Protein AF-A0A6G1IK36-F1 (afdb_monomer_lite)

Organism: NCBI:txid1168545

Foldseek 3Di:
DDDPPPCPQDWFDQQPGTFGEDDLVLAAADQPPVLLVVPLPDPPHDNSAGEYPDDQDPPADPPDSRHPHFNHHYALARLLCVLVNPNDALCVLCRRHVNQADSRNFGEPPRGHAADWHAPDPVSPHFDWTDDPDPPDIDTNHHHDD

Radius of gyration: 15.47 Å; chains: 1; bounding box: 49×42×42 Å

pLDDT: mean 87.38, std 13.12, range [35.88, 97.75]

Secondary structure (DSSP, 8-state):
----------EEE-SSSEEEBP-GGG-SPP--HHHHHHHHS-SS--TT--EE-----SS--TTSTTSPPSSSEEPHHHHHHHHHH--S-HHHHHHH-TTTB-TTSSBPTTPPP-SS--BSSTTS-SB-EEE-SSTT-EEE---S--

Sequence (146 aa):
MADSQTNRQELISDGKRLRQIWSPHDGNGESARHLVERSLNTVRGHPTWKLFMGDIELPILRGSEKEPPHHVYLDDKACYTIWCSNSYTKQELREFWPFDFDHLGNVRMGRKNRGRLAYFDVGKTKVAKSPLRAKGRWYEYLGAPE

Structure (mmCIF, N/CA/C/O backbone):
data_AF-A0A6G1IK36-F1
#
_entry.id   AF-A0A6G1IK36-F1
#
loop_
_atom_site.group_PDB
_atom_site.id
_atom_site.type_symbol
_atom_site.label_atom_id
_atom_site.label_alt_id
_atom_site.label_comp_id
_atom_site.label_asym_id
_atom_site.label_entity_id
_atom_site.label_seq_id
_atom_site.pdbx_PDB_ins_code
_atom_site.Cartn_x
_atom_site.Cartn_y
_atom_site.Cartn_z
_atom_site.occupancy
_atom_site.B_iso_or_equiv
_atom_site.auth_seq_id
_atom_site.auth_comp_id
_atom_site.auth_asym_id
_atom_site.auth_atom_id
_atom_site.pdbx_PDB_model_num
ATOM 1 N N . MET A 1 1 ? 29.696 -29.252 -6.464 1.00 35.88 1 MET A N 1
ATOM 2 C CA . MET A 1 1 ? 28.364 -29.477 -7.061 1.00 35.88 1 MET A CA 1
ATOM 3 C C . MET A 1 1 ? 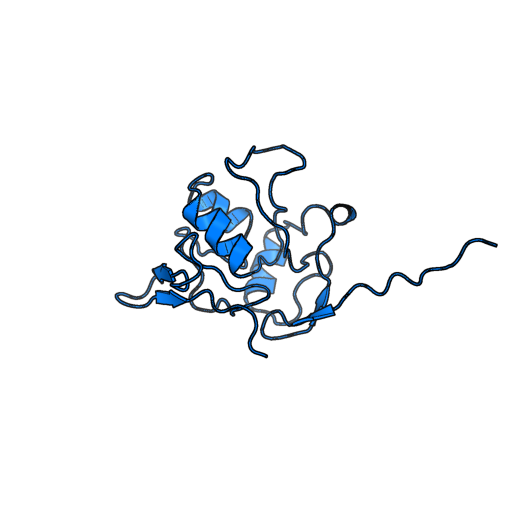27.435 -28.526 -6.335 1.00 35.88 1 MET A C 1
ATOM 5 O O . MET A 1 1 ? 27.254 -28.704 -5.142 1.00 35.88 1 MET A O 1
ATOM 9 N N . ALA A 1 2 ? 27.045 -27.424 -6.976 1.00 38.41 2 ALA A N 1
ATOM 10 C CA . ALA A 1 2 ? 26.273 -26.368 -6.329 1.00 38.41 2 ALA A CA 1
ATOM 11 C C . ALA A 1 2 ? 24.787 -26.726 -6.394 1.00 38.41 2 ALA A C 1
ATOM 13 O O . ALA A 1 2 ? 24.264 -26.990 -7.479 1.00 38.41 2 ALA A O 1
ATOM 14 N N . ASP A 1 3 ? 24.151 -26.776 -5.226 1.00 39.34 3 ASP A N 1
ATOM 15 C CA . ASP A 1 3 ? 22.743 -27.098 -5.058 1.00 39.34 3 ASP A CA 1
ATOM 16 C C . ASP A 1 3 ? 21.874 -26.181 -5.915 1.00 39.34 3 ASP A C 1
ATOM 18 O O . ASP A 1 3 ? 21.779 -24.972 -5.702 1.00 39.34 3 ASP A O 1
ATOM 22 N N . SER A 1 4 ? 21.209 -26.783 -6.896 1.00 43.66 4 SER A N 1
ATOM 23 C CA . SER A 1 4 ? 20.103 -26.157 -7.605 1.00 43.66 4 SER A CA 1
ATOM 24 C C . SER A 1 4 ? 18.907 -26.112 -6.656 1.00 43.66 4 SER A C 1
ATOM 26 O O . SER A 1 4 ? 17.998 -26.940 -6.735 1.00 43.66 4 SER A O 1
ATOM 28 N N . GLN A 1 5 ? 18.907 -25.151 -5.727 1.00 46.94 5 GLN A N 1
ATOM 29 C CA . GLN A 1 5 ? 17.683 -24.727 -5.059 1.00 46.94 5 GLN A CA 1
ATOM 30 C C . GLN A 1 5 ? 16.773 -24.147 -6.135 1.00 46.94 5 GLN A C 1
ATOM 32 O O . GLN A 1 5 ? 16.849 -22.982 -6.515 1.00 46.94 5 GLN A O 1
ATOM 37 N N . THR A 1 6 ? 15.943 -25.029 -6.681 1.00 43.16 6 THR A N 1
ATOM 38 C CA . THR A 1 6 ? 14.817 -24.695 -7.539 1.00 43.16 6 THR A CA 1
ATOM 39 C C . THR A 1 6 ? 14.039 -23.599 -6.821 1.00 43.16 6 THR A C 1
ATOM 41 O O . THR A 1 6 ? 13.407 -23.866 -5.800 1.00 43.16 6 THR A O 1
ATOM 44 N N . ASN A 1 7 ? 14.168 -22.365 -7.308 1.00 47.91 7 ASN A N 1
ATOM 45 C CA . ASN A 1 7 ? 13.538 -21.162 -6.782 1.00 47.91 7 ASN A CA 1
ATOM 46 C C . ASN A 1 7 ? 12.015 -21.336 -6.888 1.00 47.91 7 ASN A C 1
ATOM 48 O O . ASN A 1 7 ? 11.391 -20.938 -7.872 1.00 47.91 7 ASN A O 1
ATOM 52 N N . ARG A 1 8 ? 11.416 -22.047 -5.925 1.00 51.84 8 ARG A N 1
ATOM 53 C CA . ARG A 1 8 ? 9.968 -22.162 -5.784 1.00 51.84 8 ARG A CA 1
ATOM 54 C C . ARG A 1 8 ? 9.503 -20.784 -5.363 1.00 51.84 8 ARG A C 1
ATOM 56 O O . ARG A 1 8 ? 9.499 -20.468 -4.182 1.00 51.84 8 ARG A O 1
ATOM 63 N N . GLN A 1 9 ? 9.159 -19.964 -6.349 1.00 63.31 9 GLN A N 1
ATOM 64 C CA . GLN A 1 9 ? 8.495 -18.696 -6.106 1.00 63.31 9 GLN A CA 1
ATOM 65 C C . GLN A 1 9 ? 7.255 -18.993 -5.268 1.00 63.31 9 GLN A C 1
ATOM 67 O O . GLN A 1 9 ? 6.323 -19.646 -5.744 1.00 63.31 9 GLN A O 1
ATOM 72 N N . GLU A 1 10 ? 7.291 -18.583 -4.003 1.00 81.19 10 GLU A N 1
ATOM 73 C CA . GLU A 1 10 ? 6.194 -18.811 -3.080 1.00 81.19 10 GLU A CA 1
ATOM 74 C C . GLU A 1 10 ? 4.948 -18.121 -3.628 1.00 81.19 10 GLU A C 1
ATOM 76 O O . GLU A 1 10 ? 4.940 -16.927 -3.955 1.00 81.19 10 GLU A O 1
ATOM 81 N N . LEU A 1 11 ? 3.907 -18.929 -3.805 1.00 86.00 11 LEU A N 1
ATOM 82 C CA . LEU A 1 11 ? 2.616 -18.494 -4.290 1.00 86.00 11 LEU A CA 1
ATOM 83 C C . LEU A 1 11 ? 1.682 -18.346 -3.096 1.00 86.00 11 LEU A C 1
ATOM 85 O O . LEU A 1 11 ? 1.403 -19.321 -2.405 1.00 86.00 11 LEU A O 1
ATOM 89 N N . ILE A 1 12 ? 1.160 -17.143 -2.894 1.00 85.38 12 ILE A N 1
ATOM 90 C CA . ILE A 1 12 ? 0.211 -16.836 -1.825 1.00 85.38 12 ILE A CA 1
ATOM 91 C C . ILE A 1 12 ? -1.081 -16.266 -2.400 1.00 85.38 12 ILE A C 1
ATOM 93 O O . ILE A 1 12 ? -1.084 -15.587 -3.429 1.00 85.38 12 ILE A O 1
ATOM 97 N N . SER A 1 13 ? -2.200 -16.554 -1.739 1.00 80.69 13 SER A N 1
ATOM 98 C CA . SER A 1 13 ? -3.490 -15.976 -2.099 1.00 80.69 13 SER A CA 1
ATOM 99 C C . SER A 1 13 ? -3.493 -14.456 -1.897 1.00 80.69 13 SER A C 1
ATOM 101 O O . SER A 1 13 ? -3.186 -13.953 -0.818 1.00 80.69 13 SER A O 1
ATOM 103 N N . ASP A 1 14 ? -3.909 -13.715 -2.922 1.00 76.75 14 ASP A N 1
ATOM 104 C CA . ASP A 1 14 ? -4.214 -12.281 -2.840 1.00 76.75 14 ASP A CA 1
ATOM 105 C C . ASP A 1 14 ? -5.688 -11.998 -2.482 1.00 76.75 14 ASP A C 1
ATOM 107 O O . ASP A 1 14 ? -6.186 -10.895 -2.720 1.00 76.75 14 ASP A O 1
ATOM 111 N N . GLY A 1 15 ? -6.405 -13.019 -1.998 1.00 70.38 15 GLY A N 1
ATOM 112 C CA . GLY A 1 15 ? -7.847 -12.995 -1.754 1.00 70.38 15 GLY A CA 1
ATOM 113 C C . GLY A 1 15 ? -8.705 -13.403 -2.961 1.00 70.38 15 GLY A C 1
ATOM 114 O O . GLY A 1 15 ? -9.924 -13.515 -2.829 1.00 70.38 15 GLY A O 1
ATOM 115 N N . LYS A 1 16 ? -8.113 -13.634 -4.144 1.00 74.12 16 LYS A N 1
ATOM 116 C CA . LYS A 1 16 ? -8.816 -14.194 -5.317 1.00 74.12 16 LYS A CA 1
ATOM 117 C C . LYS A 1 16 ? -8.012 -15.264 -6.054 1.00 74.12 16 LYS A C 1
ATOM 119 O O . LYS A 1 16 ? -8.604 -16.156 -6.658 1.00 74.12 16 LYS A O 1
ATOM 124 N N . ARG A 1 17 ? -6.686 -15.159 -6.064 1.00 79.75 17 ARG A N 1
ATOM 125 C CA . ARG A 1 17 ? -5.793 -16.086 -6.756 1.00 79.75 17 ARG A CA 1
ATOM 126 C C . ARG A 1 17 ? -4.435 -16.158 -6.087 1.00 79.75 17 ARG A C 1
ATOM 128 O O . ARG A 1 17 ? -4.028 -15.261 -5.358 1.00 79.75 17 ARG A O 1
ATOM 135 N N . LEU A 1 18 ? -3.706 -17.197 -6.451 1.00 85.88 18 LEU A N 1
ATOM 136 C CA . LEU A 1 18 ? -2.300 -17.322 -6.132 1.00 85.88 18 LEU A CA 1
ATOM 137 C C . LEU A 1 18 ? -1.477 -16.284 -6.905 1.00 85.88 18 LEU A C 1
ATOM 139 O O . LEU A 1 18 ? -1.614 -16.135 -8.124 1.00 85.88 18 LEU A O 1
ATOM 143 N N . ARG A 1 19 ? -0.626 -15.564 -6.182 1.00 87.50 19 ARG A N 1
ATOM 144 C CA . ARG A 1 19 ? 0.351 -14.613 -6.703 1.00 87.50 19 ARG A CA 1
ATOM 145 C C . ARG A 1 19 ? 1.721 -14.927 -6.162 1.00 87.50 19 ARG A C 1
ATOM 147 O O . ARG A 1 19 ? 1.859 -15.352 -5.024 1.00 87.50 19 ARG A O 1
ATOM 154 N N . GLN A 1 20 ? 2.720 -14.625 -6.975 1.00 92.50 20 GLN A N 1
ATOM 155 C CA . GLN A 1 20 ? 4.098 -14.625 -6.522 1.00 92.50 20 GLN A CA 1
ATOM 156 C C . GLN A 1 20 ? 4.296 -13.519 -5.494 1.00 92.50 20 GLN A C 1
ATOM 158 O O . GLN A 1 20 ? 3.833 -12.389 -5.697 1.00 92.50 20 GLN A O 1
ATOM 163 N N . ILE A 1 21 ? 4.987 -13.856 -4.411 1.00 93.44 21 ILE A N 1
ATOM 164 C CA . ILE A 1 21 ? 5.487 -12.876 -3.454 1.00 93.44 21 ILE A CA 1
ATOM 165 C C . ILE A 1 21 ? 6.580 -12.052 -4.142 1.00 93.44 21 ILE A C 1
ATOM 167 O O . ILE A 1 21 ? 7.394 -12.571 -4.907 1.00 93.44 21 ILE A O 1
ATOM 171 N N . TRP A 1 22 ? 6.539 -10.743 -3.924 1.00 95.19 22 TRP A N 1
ATOM 172 C CA . TRP A 1 22 ? 7.544 -9.813 -4.416 1.00 95.19 22 TRP A CA 1
ATOM 173 C C . TRP A 1 22 ? 8.858 -9.996 -3.651 1.00 95.19 22 TRP A C 1
ATOM 175 O O . TRP A 1 22 ? 8.850 -10.114 -2.426 1.00 95.19 22 TRP A O 1
ATOM 185 N N . SER A 1 23 ? 9.979 -9.958 -4.365 1.00 93.44 23 SER A N 1
ATOM 186 C CA . SER A 1 23 ? 11.328 -9.912 -3.802 1.00 93.44 23 SER A CA 1
ATOM 187 C C . SER A 1 23 ? 12.063 -8.641 -4.253 1.00 93.44 23 SER A C 1
ATOM 189 O O . SER A 1 23 ? 11.735 -8.110 -5.314 1.00 93.44 23 SER A O 1
ATOM 191 N N . PRO A 1 24 ? 13.097 -8.172 -3.528 1.00 92.38 24 PRO A N 1
ATOM 192 C CA . PRO A 1 24 ? 13.867 -6.985 -3.918 1.00 92.38 24 PRO A CA 1
ATOM 193 C C . PRO A 1 24 ? 14.413 -7.014 -5.353 1.00 92.38 24 PRO A C 1
ATOM 195 O O . PRO A 1 24 ? 14.466 -5.982 -6.014 1.00 92.38 24 PRO A O 1
ATOM 198 N N . HIS A 1 25 ? 14.752 -8.199 -5.868 1.00 92.56 25 HIS A N 1
ATOM 199 C CA . HIS A 1 25 ? 15.238 -8.380 -7.239 1.00 92.56 25 HIS A CA 1
ATOM 200 C C . HIS A 1 25 ? 14.167 -8.166 -8.319 1.00 92.56 25 HIS A C 1
ATOM 202 O O . HIS A 1 25 ? 14.513 -7.994 -9.484 1.00 92.56 25 HIS A O 1
ATOM 208 N N . ASP A 1 26 ? 12.883 -8.183 -7.954 1.00 93.25 26 ASP A N 1
ATOM 209 C CA . ASP A 1 26 ? 11.783 -7.978 -8.897 1.00 93.25 26 ASP A CA 1
ATOM 210 C C . ASP A 1 26 ? 11.576 -6.502 -9.250 1.00 93.25 26 ASP A C 1
ATOM 212 O O . ASP A 1 26 ? 11.056 -6.202 -10.323 1.00 93.25 26 ASP A O 1
ATOM 216 N N . GLY A 1 27 ? 11.982 -5.586 -8.364 1.00 94.44 27 GLY A N 1
ATOM 217 C CA . GLY A 1 27 ? 11.832 -4.146 -8.563 1.00 94.44 27 GLY A CA 1
ATOM 218 C C . GLY A 1 27 ? 10.373 -3.698 -8.713 1.00 94.44 27 GLY A C 1
ATOM 219 O O . GLY A 1 27 ? 9.443 -4.332 -8.211 1.00 94.44 27 GLY A O 1
ATOM 220 N N . ASN A 1 28 ? 10.159 -2.572 -9.388 1.00 96.81 28 ASN A N 1
ATOM 221 C CA . ASN A 1 28 ? 8.811 -2.070 -9.645 1.00 96.81 28 ASN A CA 1
ATOM 222 C C . ASN A 1 28 ? 8.091 -2.916 -10.699 1.00 96.81 28 ASN A C 1
ATOM 224 O O . ASN A 1 28 ? 8.689 -3.420 -11.649 1.00 96.81 28 ASN A O 1
ATOM 228 N N . GLY A 1 29 ? 6.774 -3.021 -10.558 1.00 95.69 29 GLY A N 1
ATOM 229 C CA . GLY A 1 29 ? 5.939 -3.618 -11.585 1.00 95.69 29 GLY A CA 1
ATOM 230 C C . GLY A 1 29 ? 5.823 -2.751 -12.845 1.00 95.69 29 GLY A C 1
ATOM 231 O O . GLY A 1 29 ? 6.123 -1.560 -12.841 1.00 95.69 29 GLY A O 1
ATOM 232 N N . GLU A 1 30 ? 5.315 -3.350 -13.921 1.00 95.50 30 GLU A N 1
ATOM 233 C CA . GLU A 1 30 ? 4.968 -2.664 -15.166 1.00 95.50 30 GLU A CA 1
ATOM 234 C C . GLU A 1 30 ? 4.020 -1.475 -14.925 1.00 95.50 30 GLU A C 1
ATOM 236 O O . GLU A 1 30 ? 2.949 -1.636 -14.329 1.00 95.50 30 GLU A O 1
ATOM 241 N N . SER A 1 31 ? 4.404 -0.297 -15.414 1.00 95.56 31 SER A N 1
ATOM 242 C CA . SER A 1 31 ? 3.718 0.978 -15.179 1.00 95.56 31 SER A CA 1
ATOM 243 C C . SER A 1 31 ? 2.937 1.492 -16.386 1.00 95.56 31 SER A C 1
ATOM 245 O O . SER A 1 31 ? 2.200 2.474 -16.273 1.00 95.56 31 SER A O 1
ATOM 247 N N . ALA A 1 32 ? 3.044 0.835 -17.547 1.00 94.38 32 ALA A N 1
ATOM 248 C CA . ALA A 1 32 ? 2.361 1.261 -18.756 1.00 94.38 32 ALA A CA 1
ATOM 249 C C . ALA A 1 32 ? 0.851 1.416 -18.516 1.00 94.38 32 ALA A C 1
ATOM 251 O O . ALA A 1 32 ? 0.114 0.451 -18.288 1.00 94.38 32 ALA A O 1
ATOM 252 N N . ARG A 1 33 ? 0.375 2.662 -18.621 1.00 91.06 33 ARG A N 1
ATOM 253 C CA . ARG A 1 33 ? -0.997 3.058 -18.277 1.00 91.06 33 ARG A CA 1
ATOM 254 C C . ARG A 1 33 ? -2.063 2.165 -18.912 1.00 91.06 33 ARG A C 1
ATOM 256 O O . ARG A 1 33 ? -2.993 1.738 -18.235 1.00 91.06 33 ARG A O 1
ATOM 263 N N . HIS A 1 34 ? -1.908 1.841 -20.194 1.00 90.25 34 HIS A N 1
ATOM 264 C CA . HIS A 1 34 ? -2.859 1.007 -20.930 1.00 90.25 34 HIS A CA 1
ATOM 265 C C . HIS A 1 34 ? -2.925 -0.441 -20.405 1.00 90.25 34 HIS A C 1
ATOM 267 O O . HIS A 1 34 ? -3.983 -1.070 -20.482 1.00 90.25 34 HIS A O 1
ATOM 273 N N . LEU A 1 35 ? -1.827 -0.974 -19.852 1.00 91.38 35 LEU A N 1
ATOM 274 C CA . LEU A 1 35 ? -1.796 -2.293 -19.213 1.00 91.38 35 LEU A CA 1
ATOM 275 C C . LEU A 1 35 ? -2.465 -2.245 -17.844 1.00 91.38 35 LEU A C 1
ATOM 277 O O . LEU A 1 35 ? -3.309 -3.100 -17.556 1.00 91.38 35 LEU A O 1
ATOM 281 N N . VAL A 1 36 ? -2.139 -1.233 -17.035 1.00 90.62 36 VAL A N 1
ATOM 282 C CA . VAL A 1 36 ? -2.751 -1.013 -15.719 1.00 90.62 36 VAL A CA 1
ATOM 283 C C . VAL A 1 36 ? -4.264 -0.861 -15.867 1.00 90.62 36 VAL A C 1
ATOM 285 O O . VAL A 1 36 ? -5.010 -1.644 -15.283 1.00 90.62 36 VAL A O 1
ATOM 288 N N . GLU A 1 37 ? -4.734 0.066 -16.706 1.00 87.88 37 GLU A N 1
ATOM 289 C CA . GLU A 1 37 ? -6.163 0.345 -16.912 1.00 87.88 37 GLU A CA 1
ATOM 290 C C . GLU A 1 37 ? -6.934 -0.888 -17.398 1.00 87.88 37 GLU A C 1
ATOM 292 O O . GLU A 1 37 ? -7.985 -1.219 -16.841 1.00 87.88 37 GLU A O 1
ATOM 297 N N . ARG A 1 38 ? -6.385 -1.626 -18.374 1.00 85.19 38 ARG A N 1
ATOM 298 C CA . ARG A 1 38 ? -6.963 -2.897 -18.841 1.00 85.19 38 ARG A CA 1
ATOM 299 C C . ARG A 1 38 ? -7.055 -3.915 -17.708 1.00 85.19 38 ARG A C 1
ATOM 301 O O . ARG A 1 38 ? -7.997 -4.703 -17.645 1.00 85.19 38 ARG A O 1
ATOM 308 N N . SER A 1 39 ? -6.083 -3.917 -16.809 1.00 83.50 39 SER A N 1
ATOM 309 C CA . SER A 1 39 ? -5.967 -4.937 -15.776 1.00 83.50 39 SER A CA 1
ATOM 310 C C . SER A 1 39 ? -6.710 -4.650 -14.488 1.00 83.50 39 SER A C 1
ATOM 312 O O . SER A 1 39 ? -7.019 -5.589 -13.761 1.00 83.50 39 SER A O 1
ATOM 314 N N . LEU A 1 40 ? -7.081 -3.395 -14.228 1.00 79.06 40 LEU A N 1
ATOM 315 C CA . LEU A 1 40 ? -7.953 -3.050 -13.102 1.00 79.06 40 LEU A CA 1
ATOM 316 C C . LEU A 1 40 ? -9.292 -3.798 -13.148 1.00 79.06 40 LEU A C 1
ATOM 318 O O . LEU A 1 40 ? -9.885 -4.033 -12.095 1.00 79.06 40 LEU A O 1
ATOM 322 N N . ASN A 1 41 ? -9.736 -4.174 -14.351 1.00 71.25 41 ASN A N 1
ATOM 323 C CA . ASN A 1 41 ? -11.001 -4.860 -14.596 1.00 71.25 41 ASN A CA 1
ATOM 324 C C . ASN A 1 41 ? -10.830 -6.331 -15.014 1.00 71.25 41 ASN A C 1
ATOM 326 O O . ASN A 1 41 ? -11.826 -7.044 -15.121 1.00 71.25 41 ASN A O 1
ATOM 330 N N . THR A 1 42 ? -9.602 -6.812 -15.250 1.00 69.94 42 THR A N 1
ATOM 331 C CA . THR A 1 42 ? -9.370 -8.202 -15.675 1.00 69.94 42 THR A CA 1
ATOM 332 C C . THR A 1 42 ? -8.778 -9.043 -14.554 1.00 69.94 42 THR A C 1
ATOM 334 O O . THR A 1 42 ? -8.003 -8.590 -13.716 1.00 69.94 42 THR A O 1
ATOM 337 N N . VAL A 1 43 ? -9.133 -10.328 -14.542 1.00 64.88 43 VAL A N 1
ATOM 338 C CA . VAL A 1 43 ? -8.678 -11.265 -13.504 1.00 64.88 43 VAL A CA 1
ATOM 339 C C . VAL A 1 43 ? -7.203 -11.648 -13.683 1.00 64.88 43 VAL A C 1
ATOM 341 O O . VAL A 1 43 ? -6.559 -12.038 -12.716 1.00 64.88 43 VAL A O 1
ATOM 344 N N . ARG A 1 44 ? -6.644 -11.521 -14.896 1.00 71.31 44 ARG A N 1
ATOM 345 C CA . ARG A 1 44 ? -5.343 -12.104 -15.270 1.00 71.31 44 ARG A CA 1
ATOM 346 C C . ARG A 1 44 ? -4.129 -11.290 -14.808 1.00 71.31 44 ARG A C 1
ATOM 348 O O . ARG A 1 44 ? -3.097 -11.890 -14.529 1.00 71.31 44 ARG A O 1
ATOM 355 N N . GLY A 1 45 ? -4.254 -9.980 -14.576 1.00 80.25 45 GLY A N 1
ATOM 356 C CA . GLY A 1 45 ? -3.134 -9.106 -14.170 1.00 80.25 45 GLY A CA 1
ATOM 357 C C . GLY A 1 45 ? -1.900 -9.200 -15.082 1.00 80.25 45 GLY A C 1
ATOM 358 O O . GLY A 1 45 ? -2.024 -9.607 -16.234 1.00 80.25 45 GLY A O 1
ATOM 359 N N . HIS A 1 46 ? -0.725 -8.854 -14.551 1.00 87.62 46 HIS A N 1
ATOM 360 C CA . HIS A 1 46 ? 0.562 -8.882 -15.254 1.00 87.62 46 HIS A CA 1
ATOM 361 C C . HIS A 1 46 ? 1.609 -9.654 -14.428 1.00 87.62 46 HIS A C 1
ATOM 363 O O . HIS A 1 46 ? 1.568 -9.555 -13.198 1.00 87.62 46 HIS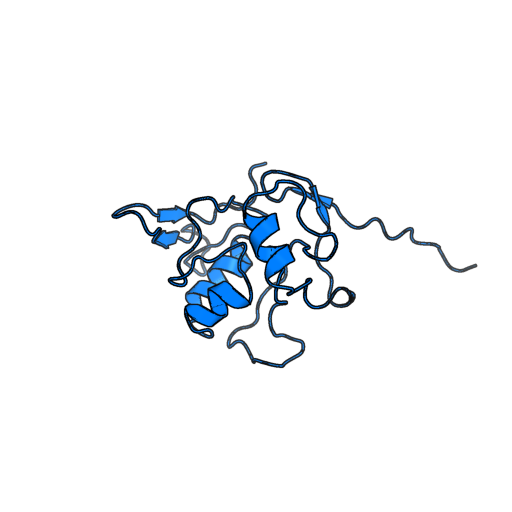 A O 1
ATOM 369 N N . PRO A 1 47 ? 2.546 -10.400 -15.050 1.00 87.25 47 PRO A N 1
ATOM 370 C CA . PRO A 1 47 ? 3.549 -11.196 -14.330 1.00 87.25 47 PRO A CA 1
ATOM 371 C C . PRO A 1 47 ? 4.458 -10.390 -13.393 1.00 87.25 47 PRO A C 1
ATOM 373 O O . PRO A 1 47 ? 4.903 -10.906 -12.375 1.00 87.25 47 PRO A O 1
ATOM 376 N N . THR A 1 48 ? 4.703 -9.117 -13.708 1.00 92.44 48 THR A N 1
ATOM 377 C CA . THR A 1 48 ? 5.526 -8.220 -12.875 1.00 92.44 48 THR A CA 1
ATOM 378 C C . THR A 1 48 ? 4.785 -7.705 -11.640 1.00 92.44 48 THR A C 1
ATOM 380 O O . THR A 1 48 ? 5.399 -7.149 -10.739 1.00 92.44 48 THR A O 1
ATOM 383 N N . TRP A 1 49 ? 3.455 -7.819 -11.596 1.00 93.06 49 TRP A N 1
ATOM 384 C CA . TRP A 1 49 ? 2.663 -7.331 -10.469 1.00 93.06 49 TRP A CA 1
ATOM 385 C C . TRP A 1 49 ? 2.542 -8.430 -9.420 1.00 93.06 49 TRP A C 1
ATOM 387 O O . TRP A 1 49 ? 1.617 -9.252 -9.426 1.00 93.06 49 TRP A O 1
ATOM 397 N N . LYS A 1 50 ? 3.524 -8.442 -8.525 1.00 93.88 50 LYS A N 1
ATOM 398 C CA . LYS A 1 50 ? 3.650 -9.394 -7.420 1.00 93.88 50 LYS A CA 1
ATOM 399 C C . LYS A 1 50 ? 3.007 -8.861 -6.139 1.00 93.88 50 LYS A C 1
ATOM 401 O O . LYS A 1 50 ? 2.604 -7.699 -6.089 1.00 93.88 50 LYS A O 1
ATOM 406 N N . LEU A 1 51 ? 2.847 -9.718 -5.130 1.00 94.19 51 LEU A N 1
ATOM 407 C CA . LEU A 1 51 ? 2.330 -9.317 -3.819 1.00 94.19 51 LEU A CA 1
ATOM 408 C C . LEU A 1 51 ? 3.484 -8.886 -2.908 1.00 94.19 51 LEU A C 1
ATOM 410 O O . LEU A 1 51 ? 4.302 -9.708 -2.504 1.00 94.19 51 LEU A O 1
ATOM 414 N N . PHE A 1 52 ? 3.537 -7.604 -2.572 1.00 95.50 52 PHE A N 1
ATOM 415 C CA . PHE A 1 52 ? 4.454 -7.050 -1.590 1.00 95.50 52 PHE A CA 1
ATOM 416 C C . PHE A 1 52 ? 3.927 -7.274 -0.171 1.00 95.50 52 PHE A C 1
ATOM 418 O O . PHE A 1 52 ? 2.860 -6.782 0.198 1.00 95.50 52 PHE A O 1
ATOM 425 N N . MET A 1 53 ? 4.710 -8.012 0.614 1.00 93.94 53 MET A N 1
ATOM 426 C CA . MET A 1 53 ? 4.445 -8.344 2.019 1.00 93.94 53 MET A CA 1
ATOM 427 C C . MET A 1 53 ? 5.611 -7.923 2.925 1.00 93.94 53 MET A C 1
ATOM 429 O O . MET A 1 53 ? 5.817 -8.506 3.987 1.00 93.94 53 MET A O 1
ATOM 433 N N . GLY A 1 54 ? 6.411 -6.943 2.497 1.00 91.94 54 GLY A N 1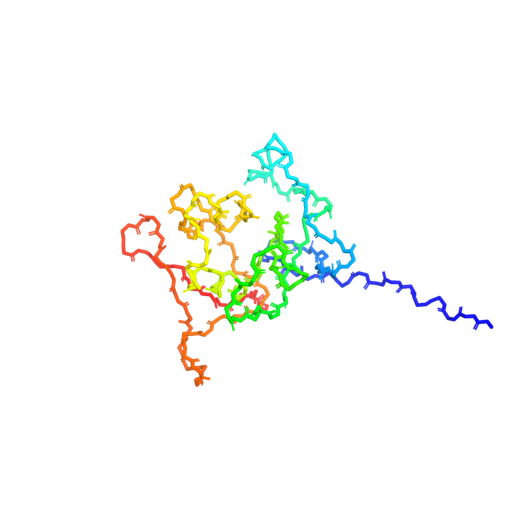
ATOM 434 C CA . GLY A 1 54 ? 7.529 -6.426 3.282 1.00 91.94 54 GLY A CA 1
ATOM 435 C C . GLY A 1 54 ? 7.066 -5.519 4.419 1.00 91.94 54 GLY A C 1
ATOM 436 O O . GLY A 1 54 ? 5.965 -4.963 4.395 1.00 91.94 54 GLY A O 1
ATOM 437 N N . ASP A 1 55 ? 7.904 -5.375 5.440 1.00 93.94 55 ASP A N 1
ATOM 438 C CA . ASP A 1 55 ? 7.745 -4.299 6.413 1.00 93.94 55 ASP A CA 1
ATOM 439 C C . ASP A 1 55 ? 8.259 -2.987 5.821 1.00 93.94 55 ASP A C 1
ATOM 441 O O . ASP A 1 55 ? 9.263 -2.964 5.115 1.00 93.94 55 ASP A O 1
ATOM 445 N N . ILE A 1 56 ? 7.534 -1.901 6.087 1.00 94.88 56 ILE A N 1
ATOM 446 C CA . ILE A 1 56 ? 7.861 -0.568 5.585 1.00 94.88 56 ILE A CA 1
ATOM 447 C C . ILE A 1 56 ? 8.425 0.239 6.746 1.00 94.88 56 ILE A C 1
ATOM 449 O O . ILE A 1 56 ? 7.741 0.456 7.749 1.00 94.88 56 ILE A O 1
ATOM 453 N N . GLU A 1 57 ? 9.673 0.674 6.604 1.00 93.94 57 GLU A N 1
ATOM 454 C CA . GLU A 1 57 ? 10.317 1.562 7.566 1.00 93.94 57 GLU A CA 1
ATOM 455 C C . GLU A 1 57 ? 9.721 2.975 7.467 1.00 93.94 57 GLU A C 1
ATOM 457 O O . GLU A 1 57 ? 9.500 3.505 6.376 1.00 93.94 57 GLU A O 1
ATOM 462 N N . LEU A 1 58 ? 9.453 3.589 8.623 1.00 92.44 58 LEU A N 1
ATOM 463 C CA . LEU A 1 58 ? 8.987 4.970 8.726 1.00 92.44 58 LEU A CA 1
ATOM 464 C C . LEU A 1 58 ? 10.098 5.841 9.344 1.00 92.44 58 LEU A C 1
ATOM 466 O O . LEU A 1 58 ? 10.709 5.408 10.323 1.00 92.44 58 LEU A O 1
ATOM 470 N N . PRO A 1 59 ? 10.334 7.070 8.846 1.00 94.19 59 PRO A N 1
ATOM 471 C CA . PRO A 1 59 ? 9.659 7.706 7.711 1.00 94.19 59 PRO A CA 1
ATOM 472 C C . PRO A 1 59 ? 10.070 7.092 6.362 1.00 94.19 59 PRO A C 1
ATOM 474 O O . PRO A 1 59 ? 11.203 6.650 6.193 1.00 94.19 59 PRO A O 1
ATOM 477 N N . ILE A 1 60 ? 9.156 7.101 5.386 1.00 95.19 60 ILE A N 1
ATOM 478 C CA . ILE A 1 60 ? 9.440 6.584 4.041 1.00 95.19 60 ILE A CA 1
ATOM 479 C C . ILE A 1 60 ? 10.395 7.543 3.324 1.00 95.19 60 ILE A C 1
ATOM 481 O O . ILE A 1 60 ? 10.051 8.699 3.064 1.00 95.19 60 ILE A O 1
ATOM 485 N N . LEU A 1 61 ? 11.588 7.055 2.981 1.00 93.56 61 LEU A N 1
ATOM 486 C CA . LEU A 1 61 ? 12.583 7.799 2.211 1.00 93.56 61 LEU A CA 1
ATOM 487 C C . LEU A 1 61 ? 12.379 7.552 0.712 1.00 93.56 61 LEU A C 1
ATOM 489 O O . LEU A 1 61 ? 12.753 6.503 0.185 1.00 93.56 61 LEU A O 1
ATOM 493 N N . ARG A 1 62 ? 11.782 8.531 0.028 1.00 92.31 62 ARG A N 1
ATOM 494 C CA . ARG A 1 62 ? 11.507 8.479 -1.416 1.00 92.31 62 ARG A CA 1
ATOM 495 C C . ARG A 1 62 ? 12.803 8.395 -2.229 1.00 92.31 62 ARG A C 1
ATOM 497 O O . ARG A 1 62 ? 13.771 9.084 -1.921 1.00 92.31 62 ARG A O 1
ATOM 504 N N . GLY A 1 63 ? 12.808 7.573 -3.272 1.00 90.62 63 GLY A N 1
ATOM 505 C CA . GLY A 1 63 ? 13.950 7.300 -4.143 1.00 90.62 63 GLY A CA 1
ATOM 506 C C . GLY A 1 63 ? 15.019 6.392 -3.530 1.00 90.62 63 GLY A C 1
ATOM 507 O O . GLY A 1 63 ? 16.034 6.147 -4.177 1.00 90.62 63 GLY A O 1
ATOM 508 N N . SER A 1 64 ? 14.827 5.909 -2.299 1.00 93.19 64 SER A N 1
ATOM 509 C CA . SER A 1 64 ? 15.762 4.983 -1.653 1.00 93.19 64 SER A CA 1
ATOM 510 C C . SER A 1 64 ? 15.442 3.526 -1.991 1.00 93.19 64 SER A C 1
ATOM 512 O O . SER A 1 64 ? 14.313 3.193 -2.338 1.00 93.19 64 SER A O 1
ATOM 514 N N . GLU A 1 65 ? 16.408 2.628 -1.790 1.00 89.94 65 GLU A N 1
ATOM 515 C CA . GLU A 1 65 ? 16.192 1.173 -1.901 1.00 89.94 65 GLU A CA 1
ATOM 516 C C . GLU A 1 65 ? 15.160 0.637 -0.893 1.00 89.94 65 GLU A C 1
ATOM 518 O O . GLU A 1 65 ? 14.637 -0.463 -1.056 1.00 89.94 65 GLU A O 1
ATOM 523 N N . LYS A 1 66 ? 14.872 1.417 0.156 1.00 91.88 66 LYS A N 1
ATOM 524 C CA . LYS A 1 66 ? 13.877 1.100 1.183 1.00 91.88 66 LYS A CA 1
ATOM 525 C C . LYS A 1 66 ? 12.487 1.642 0.855 1.00 91.88 66 LYS A C 1
ATOM 527 O O . LYS A 1 66 ? 11.548 1.384 1.609 1.00 91.88 66 LYS A O 1
ATOM 532 N N . GLU A 1 67 ? 12.343 2.416 -0.222 1.00 95.62 67 GLU A N 1
ATOM 533 C CA . GLU A 1 67 ? 11.026 2.840 -0.676 1.00 95.62 67 GLU A CA 1
ATOM 534 C C . GLU A 1 67 ? 10.202 1.602 -1.071 1.00 95.62 67 GLU A C 1
ATOM 536 O O . GLU A 1 67 ? 10.714 0.724 -1.771 1.00 95.62 67 GLU A O 1
ATOM 541 N N . PRO A 1 68 ? 8.929 1.494 -0.646 1.00 96.69 68 PRO A N 1
ATOM 542 C CA . PRO A 1 68 ? 8.093 0.378 -1.060 1.00 96.69 68 PRO A CA 1
ATOM 543 C C . PRO A 1 68 ? 7.968 0.325 -2.592 1.00 96.69 68 PRO A C 1
ATOM 545 O O . PRO A 1 68 ? 7.765 1.369 -3.218 1.00 96.69 68 PRO A O 1
ATOM 548 N N . PRO A 1 69 ? 8.028 -0.869 -3.206 1.00 97.38 69 PRO A N 1
ATOM 549 C CA . PRO A 1 69 ? 7.963 -1.005 -4.655 1.00 97.38 69 PRO A CA 1
ATOM 550 C C . PRO A 1 69 ? 6.634 -0.484 -5.200 1.00 97.38 69 PRO A C 1
ATOM 552 O O . PRO A 1 69 ? 5.571 -0.661 -4.598 1.00 97.38 69 PRO A O 1
ATOM 555 N N . HIS A 1 70 ? 6.685 0.139 -6.370 1.00 97.75 70 HIS A N 1
ATOM 556 C CA . HIS A 1 70 ? 5.523 0.649 -7.092 1.00 97.75 70 HIS A CA 1
ATOM 557 C C . HIS A 1 70 ? 4.977 -0.402 -8.062 1.00 97.75 70 HIS A C 1
ATOM 559 O O . HIS A 1 70 ? 5.670 -1.329 -8.479 1.00 97.75 70 HIS A O 1
ATOM 565 N N . HIS A 1 71 ? 3.722 -0.229 -8.464 1.00 96.50 71 HIS A N 1
ATOM 566 C CA . HIS A 1 71 ? 2.989 -1.078 -9.402 1.00 96.50 71 HIS A CA 1
ATOM 567 C C . HIS A 1 71 ? 2.932 -2.549 -8.968 1.00 96.50 71 HIS A C 1
ATOM 569 O O . HIS A 1 71 ? 2.920 -3.466 -9.781 1.00 96.50 71 HIS A O 1
ATOM 575 N N . VAL A 1 72 ? 2.853 -2.784 -7.663 1.00 95.56 72 VAL A N 1
ATOM 576 C CA . VAL A 1 72 ? 2.658 -4.104 -7.055 1.00 95.56 72 VAL A CA 1
ATOM 577 C C . VAL A 1 72 ? 1.309 -4.165 -6.349 1.00 95.56 72 VAL A C 1
ATOM 579 O O . VAL A 1 72 ? 0.633 -3.153 -6.159 1.00 95.56 72 VAL A O 1
ATOM 582 N N . TYR A 1 73 ? 0.917 -5.359 -5.923 1.00 94.38 73 TYR A N 1
ATOM 583 C CA . TYR A 1 73 ? -0.166 -5.528 -4.966 1.00 94.38 73 TYR A CA 1
ATOM 584 C C . TYR A 1 73 ? 0.407 -5.392 -3.554 1.00 94.38 73 TYR A C 1
ATOM 586 O O . TYR A 1 73 ? 1.299 -6.146 -3.196 1.00 94.38 73 TYR A O 1
ATOM 594 N N . LEU A 1 74 ? -0.092 -4.470 -2.738 1.00 95.69 74 LEU A N 1
ATOM 595 C CA . LEU A 1 74 ? 0.292 -4.363 -1.325 1.00 95.69 74 LEU A CA 1
ATOM 596 C C . LEU A 1 74 ? -0.522 -5.303 -0.450 1.00 95.69 74 LEU A C 1
ATOM 598 O O . LEU A 1 74 ? -1.741 -5.315 -0.591 1.00 95.69 74 LEU A O 1
ATOM 602 N N . ASP A 1 75 ? 0.075 -6.013 0.498 1.00 95.12 75 ASP A N 1
ATOM 603 C CA . ASP A 1 75 ? -0.712 -6.637 1.561 1.00 95.12 75 ASP A CA 1
ATOM 604 C C . ASP A 1 75 ? -1.413 -5.620 2.470 1.00 95.12 75 ASP A C 1
ATOM 606 O O . ASP A 1 75 ? -1.250 -4.407 2.331 1.00 95.12 75 ASP A O 1
ATOM 610 N N . ASP A 1 76 ? -2.298 -6.098 3.340 1.00 95.12 76 ASP A N 1
ATOM 611 C CA . ASP A 1 76 ? -3.106 -5.225 4.192 1.00 95.12 76 ASP A CA 1
ATOM 612 C C . ASP A 1 76 ? -2.240 -4.371 5.127 1.00 95.12 76 ASP A C 1
ATOM 614 O O . ASP A 1 76 ? -2.457 -3.161 5.216 1.00 95.12 76 ASP A O 1
ATOM 618 N N . LYS A 1 77 ? -1.210 -4.959 5.746 1.00 95.44 77 LYS A N 1
ATOM 619 C CA . LYS A 1 77 ? -0.237 -4.234 6.570 1.00 95.44 77 LYS A CA 1
ATOM 620 C C . LYS A 1 77 ? 0.478 -3.137 5.780 1.00 95.44 77 LYS A C 1
ATOM 622 O O . LYS A 1 77 ? 0.451 -1.986 6.207 1.00 95.44 77 LYS A O 1
ATOM 627 N N . ALA A 1 78 ? 1.063 -3.457 4.626 1.00 96.56 78 ALA A N 1
ATOM 628 C CA . ALA A 1 78 ? 1.783 -2.491 3.798 1.00 96.56 78 ALA A CA 1
ATOM 629 C C . ALA A 1 78 ? 0.865 -1.379 3.268 1.00 96.56 78 ALA A C 1
ATOM 631 O O . ALA A 1 78 ? 1.229 -0.203 3.309 1.00 96.56 78 ALA A O 1
ATOM 632 N N . CYS A 1 79 ? -0.343 -1.730 2.817 1.00 97.19 79 CYS A N 1
ATOM 633 C CA . CYS A 1 79 ? -1.334 -0.763 2.347 1.00 97.19 79 CYS A CA 1
ATOM 634 C C . CYS A 1 79 ? -1.727 0.219 3.450 1.00 97.19 79 CYS A C 1
ATOM 636 O O . CYS A 1 79 ? -1.721 1.428 3.211 1.00 97.19 79 CYS A O 1
ATOM 638 N N . TYR A 1 80 ? -1.993 -0.279 4.660 1.00 96.62 80 TYR A N 1
ATOM 639 C CA . TYR A 1 80 ? -2.291 0.581 5.797 1.00 96.62 80 TYR A CA 1
ATOM 640 C C . TYR A 1 80 ? -1.102 1.475 6.167 1.00 96.62 80 TYR A C 1
ATOM 642 O O . TYR A 1 80 ? -1.294 2.670 6.385 1.00 96.62 80 TYR A O 1
ATOM 650 N N . THR A 1 81 ? 0.124 0.938 6.193 1.00 96.56 81 THR A N 1
ATOM 651 C CA . THR A 1 81 ? 1.326 1.721 6.516 1.00 96.56 81 THR A CA 1
ATOM 652 C C . THR A 1 81 ? 1.556 2.858 5.520 1.00 96.56 81 THR A C 1
ATOM 654 O O . THR A 1 81 ? 1.762 3.988 5.952 1.00 96.56 81 THR A O 1
ATOM 657 N N . ILE A 1 82 ? 1.457 2.600 4.211 1.00 96.94 82 ILE A N 1
ATOM 658 C CA . ILE A 1 82 ? 1.584 3.632 3.165 1.00 96.94 82 ILE A CA 1
ATOM 659 C C . ILE A 1 82 ? 0.481 4.683 3.283 1.00 96.94 82 ILE A C 1
ATOM 661 O O . ILE A 1 82 ? 0.744 5.881 3.203 1.00 96.94 82 ILE A O 1
ATOM 665 N N . TRP A 1 83 ? -0.764 4.245 3.478 1.00 96.19 83 TRP A N 1
ATOM 666 C CA . TRP A 1 83 ? -1.900 5.154 3.584 1.00 96.19 83 TRP A CA 1
ATOM 667 C C . TRP A 1 83 ? -1.790 6.062 4.816 1.00 96.19 83 TRP A C 1
ATOM 669 O O . TRP A 1 83 ? -2.009 7.268 4.726 1.00 96.19 83 TRP A O 1
ATOM 679 N N . CYS A 1 84 ? -1.412 5.494 5.962 1.00 94.88 84 CYS A N 1
ATOM 680 C CA . CYS A 1 84 ? -1.308 6.215 7.225 1.00 94.88 84 CYS A CA 1
ATOM 681 C C . CYS A 1 84 ? -0.048 7.095 7.317 1.00 94.88 84 CYS A C 1
ATOM 683 O O . CYS A 1 84 ? -0.038 8.050 8.096 1.00 94.88 84 CYS A O 1
ATOM 685 N N . SER A 1 85 ? 1.012 6.805 6.551 1.00 94.75 85 SER A N 1
ATOM 686 C CA . SER A 1 85 ? 2.262 7.575 6.615 1.00 94.75 85 SER A CA 1
ATOM 687 C C . SER A 1 85 ? 2.126 8.998 6.073 1.00 94.75 85 SER A C 1
ATOM 689 O O . SER A 1 85 ? 2.953 9.848 6.397 1.00 94.75 85 SER A O 1
ATOM 691 N N . ASN A 1 86 ? 1.114 9.258 5.232 1.00 94.25 86 ASN A N 1
ATOM 692 C CA . ASN A 1 86 ? 0.932 10.517 4.501 1.00 94.25 86 ASN A CA 1
ATOM 693 C C . ASN A 1 86 ? 2.185 10.962 3.713 1.00 94.25 86 ASN A C 1
ATOM 695 O O . ASN A 1 86 ? 2.348 12.143 3.417 1.00 94.25 86 ASN A O 1
ATOM 699 N N . SER A 1 87 ? 3.079 10.027 3.363 1.00 96.31 87 SER A N 1
ATOM 700 C CA . SER A 1 87 ? 4.321 10.323 2.626 1.00 96.31 87 SER A CA 1
ATOM 701 C C . SER A 1 87 ? 4.092 10.584 1.132 1.00 96.31 87 SER A C 1
ATOM 703 O O . SER A 1 87 ? 4.987 11.084 0.452 1.00 96.31 87 SER A O 1
ATOM 705 N N . TYR A 1 88 ? 2.898 10.255 0.633 1.00 96.94 88 TYR A N 1
ATOM 706 C CA . TYR A 1 88 ? 2.496 10.379 -0.764 1.00 96.94 88 TYR A CA 1
ATOM 707 C C . TYR A 1 88 ? 1.218 11.202 -0.881 1.00 96.94 88 TYR A C 1
ATOM 709 O O . TYR A 1 88 ? 0.298 11.093 -0.067 1.00 96.94 88 TYR A O 1
ATOM 717 N N . THR A 1 89 ? 1.135 12.003 -1.936 1.00 96.75 89 THR A N 1
ATOM 718 C CA . THR A 1 89 ? -0.097 12.680 -2.330 1.00 96.75 89 THR A CA 1
ATOM 719 C C . THR A 1 89 ? -1.144 11.670 -2.803 1.00 96.75 89 THR A C 1
ATOM 721 O O . THR A 1 89 ? -0.845 10.550 -3.214 1.00 96.75 89 THR A O 1
ATOM 724 N N . LYS A 1 90 ? -2.413 12.086 -2.819 1.00 95.44 90 LYS A N 1
ATOM 725 C CA . LYS A 1 90 ? -3.528 11.257 -3.312 1.00 95.44 90 LYS A CA 1
ATOM 726 C C . LYS A 1 90 ? -3.329 10.784 -4.757 1.00 95.44 90 LYS A C 1
ATOM 728 O O . LYS A 1 90 ? -3.744 9.680 -5.101 1.00 95.44 90 LYS A O 1
ATOM 733 N N . GLN A 1 91 ? -2.708 11.621 -5.590 1.00 95.44 91 GLN A N 1
ATOM 734 C CA . GLN A 1 91 ? -2.394 11.282 -6.975 1.00 95.44 91 GLN A CA 1
ATOM 735 C C . GLN A 1 91 ? -1.284 10.231 -7.045 1.00 95.44 91 GLN A C 1
ATOM 737 O O . GLN A 1 91 ? -1.454 9.239 -7.748 1.00 95.44 91 GLN A O 1
ATOM 742 N N . GLU A 1 92 ? -0.217 10.398 -6.262 1.00 96.81 92 GLU A N 1
ATOM 743 C CA . GLU A 1 92 ? 0.885 9.432 -6.183 1.00 96.81 92 GLU A CA 1
ATOM 744 C C . GLU A 1 92 ? 0.422 8.078 -5.637 1.00 96.81 92 GLU A C 1
ATOM 746 O O . GLU A 1 92 ? 0.808 7.049 -6.175 1.00 96.81 92 GLU A O 1
ATOM 751 N N . LEU A 1 93 ? -0.473 8.046 -4.641 1.00 97.25 93 LEU A N 1
ATOM 752 C CA . LEU A 1 93 ? -1.048 6.789 -4.144 1.00 97.25 93 LEU A CA 1
ATOM 753 C C . LEU A 1 93 ? -1.722 5.988 -5.267 1.00 97.25 93 LEU A C 1
ATOM 755 O O . LEU A 1 93 ? -1.510 4.782 -5.394 1.00 97.25 93 LEU A O 1
ATOM 759 N N . ARG A 1 94 ? -2.522 6.661 -6.100 1.00 94.88 94 ARG A N 1
ATOM 760 C CA . ARG A 1 94 ? -3.172 6.047 -7.265 1.00 94.88 94 ARG A CA 1
ATOM 761 C C . ARG A 1 94 ? -2.153 5.627 -8.322 1.00 94.88 94 ARG A C 1
ATOM 763 O O . ARG A 1 94 ? -2.340 4.596 -8.957 1.00 94.88 94 ARG A O 1
ATOM 770 N N . GLU A 1 95 ? -1.147 6.455 -8.5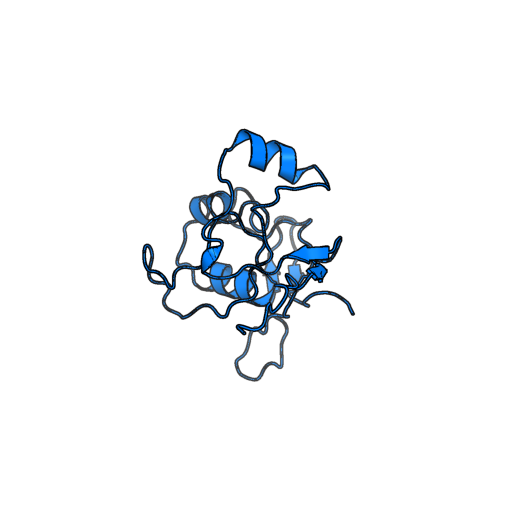67 1.00 95.31 95 GLU A N 1
ATOM 771 C CA . GLU A 1 95 ? -0.139 6.221 -9.599 1.00 95.31 95 GLU A CA 1
ATOM 772 C C . GLU A 1 95 ? 0.758 5.036 -9.246 1.00 95.31 95 GLU A C 1
ATOM 774 O O . GLU A 1 95 ? 0.903 4.122 -10.049 1.00 95.31 95 GLU A O 1
ATOM 779 N N . PHE A 1 96 ? 1.286 5.003 -8.025 1.00 97.31 96 PHE A N 1
ATOM 780 C CA . PHE A 1 96 ? 2.220 3.976 -7.579 1.00 97.31 96 PHE A CA 1
ATOM 781 C C . PHE A 1 96 ? 1.524 2.690 -7.142 1.00 97.31 96 PHE A C 1
ATOM 783 O O . PHE A 1 96 ? 2.068 1.614 -7.367 1.00 97.31 96 PHE A O 1
ATOM 790 N N . TRP A 1 97 ? 0.311 2.744 -6.582 1.00 96.88 97 TRP A N 1
ATOM 791 C CA . TRP A 1 97 ? -0.437 1.540 -6.186 1.00 96.88 97 TRP A CA 1
ATOM 792 C C . TRP A 1 97 ? -1.883 1.568 -6.703 1.00 96.88 97 TRP A C 1
ATOM 794 O O . TRP A 1 97 ? -2.846 1.571 -5.926 1.00 96.88 97 TRP A O 1
ATOM 804 N N . PRO A 1 98 ? -2.071 1.513 -8.036 1.00 95.06 98 PRO A N 1
ATOM 805 C CA . PRO A 1 98 ? -3.384 1.626 -8.680 1.00 95.06 98 PRO A CA 1
ATOM 806 C C . PRO A 1 98 ? -4.340 0.475 -8.334 1.00 95.06 98 PRO A C 1
ATOM 808 O O . PRO A 1 98 ? -5.553 0.567 -8.545 1.00 95.06 98 PRO A O 1
ATOM 811 N N . PHE A 1 99 ? -3.814 -0.638 -7.818 1.00 92.56 99 PHE A N 1
ATOM 812 C CA . PHE A 1 99 ? -4.602 -1.793 -7.389 1.00 92.56 99 PHE A CA 1
ATOM 813 C C . PHE A 1 99 ? -5.190 -1.630 -5.984 1.00 92.56 99 PHE A C 1
ATOM 815 O O . PHE A 1 99 ? -6.150 -2.329 -5.648 1.00 92.56 99 PHE A O 1
ATOM 822 N N . ASP A 1 100 ? -4.645 -0.702 -5.201 1.00 94.88 100 ASP A N 1
ATOM 823 C CA . ASP A 1 100 ? -4.941 -0.490 -3.787 1.00 94.88 100 ASP A CA 1
ATOM 824 C C . ASP A 1 100 ? -5.723 0.801 -3.561 1.00 94.88 100 ASP A C 1
ATOM 826 O O . ASP A 1 100 ? -6.698 0.788 -2.805 1.00 94.88 100 ASP A O 1
ATOM 830 N N . PHE A 1 101 ? -5.362 1.873 -4.275 1.00 95.56 101 PHE A N 1
ATOM 831 C CA . PHE A 1 101 ? -5.950 3.200 -4.103 1.00 95.56 101 PHE A CA 1
ATOM 832 C C . PHE A 1 101 ? -6.762 3.670 -5.315 1.00 95.56 101 PHE A C 1
ATOM 834 O O . PHE A 1 101 ? -6.507 3.309 -6.465 1.00 95.56 101 PHE A O 1
ATOM 841 N N . ASP A 1 102 ? -7.807 4.451 -5.048 1.00 92.44 102 ASP A N 1
ATOM 842 C CA . ASP A 1 102 ? -8.625 5.106 -6.061 1.00 92.44 102 ASP A CA 1
ATOM 843 C C . ASP A 1 102 ? -8.066 6.485 -6.450 1.00 92.44 102 ASP A C 1
ATOM 845 O O . ASP A 1 102 ? -7.046 6.947 -5.949 1.00 92.44 102 ASP A O 1
ATOM 849 N N . HIS A 1 103 ? -8.746 7.167 -7.373 1.00 90.25 103 HIS A N 1
ATOM 850 C CA . HIS A 1 103 ? -8.326 8.477 -7.876 1.00 90.25 103 HIS A CA 1
ATOM 851 C C . HIS A 1 103 ? -8.368 9.612 -6.844 1.00 90.25 103 HIS A C 1
ATOM 853 O O . HIS A 1 103 ? -7.892 10.704 -7.139 1.00 90.25 103 HIS A O 1
ATOM 859 N N . LEU A 1 104 ? -8.942 9.371 -5.666 1.00 91.38 104 LEU A N 1
ATOM 860 C CA . LEU A 1 104 ? -8.982 10.303 -4.544 1.00 91.38 104 LEU A CA 1
ATOM 861 C C . LEU A 1 104 ? -7.988 9.904 -3.441 1.00 91.38 104 LEU A C 1
ATOM 863 O O . LEU A 1 104 ? -7.987 10.535 -2.384 1.00 91.38 104 LEU A O 1
ATOM 867 N N . GLY A 1 105 ? -7.161 8.876 -3.666 1.00 91.25 105 GLY A N 1
ATOM 868 C CA . GLY A 1 105 ? -6.221 8.342 -2.682 1.00 91.25 105 GLY A CA 1
ATOM 869 C C . GLY A 1 105 ? -6.883 7.525 -1.568 1.00 91.25 105 GLY A C 1
ATOM 870 O O . GLY A 1 105 ? -6.239 7.249 -0.559 1.00 91.25 105 GLY A O 1
ATOM 871 N N . ASN A 1 106 ? -8.159 7.146 -1.710 1.00 93.00 106 ASN A N 1
ATOM 872 C CA . ASN A 1 106 ? -8.810 6.242 -0.760 1.00 93.00 106 ASN A CA 1
ATOM 873 C C . ASN A 1 106 ? -8.518 4.794 -1.133 1.00 93.00 106 ASN A C 1
ATOM 875 O O . ASN A 1 106 ? -8.309 4.479 -2.304 1.00 93.00 106 ASN A O 1
ATOM 879 N N . VAL A 1 107 ? -8.614 3.886 -0.165 1.00 94.19 107 VAL A N 1
ATOM 880 C CA . VAL A 1 107 ? -8.603 2.452 -0.466 1.00 94.19 107 VAL A CA 1
ATOM 881 C C . VAL A 1 107 ? -9.768 2.099 -1.391 1.00 94.19 107 VAL A C 1
ATOM 883 O O . VAL A 1 107 ? -10.913 2.514 -1.180 1.00 94.19 107 VAL A O 1
ATOM 886 N N . ARG A 1 108 ? -9.492 1.316 -2.438 1.00 91.88 108 ARG A N 1
ATOM 887 C CA . ARG A 1 108 ? -10.511 0.906 -3.413 1.00 91.88 108 ARG A CA 1
ATOM 888 C C . ARG A 1 108 ? -11.585 0.059 -2.732 1.00 91.88 108 ARG A C 1
ATOM 890 O O . ARG A 1 108 ? -11.293 -0.947 -2.099 1.00 91.88 108 ARG A O 1
ATOM 897 N N . MET A 1 109 ? -12.855 0.386 -2.978 1.00 87.69 109 MET A N 1
ATOM 898 C CA . MET A 1 109 ? -14.015 -0.344 -2.432 1.00 87.69 109 MET A CA 1
ATOM 899 C C . MET A 1 109 ? -14.034 -1.844 -2.783 1.00 87.69 109 MET A C 1
ATOM 901 O O . MET A 1 109 ? -14.607 -2.639 -2.046 1.00 87.69 109 MET A O 1
ATOM 905 N N . GLY A 1 110 ? -13.431 -2.230 -3.911 1.00 85.38 110 GLY A N 1
ATOM 906 C CA . GLY A 1 110 ? -13.317 -3.625 -4.349 1.00 85.38 110 GLY A CA 1
ATOM 907 C C . GLY A 1 110 ? -12.006 -4.312 -3.959 1.00 85.38 110 GLY A C 1
ATOM 908 O O . GLY A 1 110 ? -11.803 -5.457 -4.368 1.00 85.38 110 GLY A O 1
ATOM 909 N N . ARG A 1 111 ? -11.113 -3.631 -3.223 1.00 90.12 111 ARG A N 1
ATOM 910 C CA . ARG A 1 111 ? -9.869 -4.227 -2.729 1.00 90.12 111 ARG A CA 1
ATOM 911 C C . ARG A 1 111 ? -10.219 -5.435 -1.860 1.00 90.12 111 ARG A C 1
ATOM 913 O O . ARG A 1 111 ? -11.193 -5.410 -1.111 1.00 90.12 111 ARG A O 1
ATOM 920 N N . LYS A 1 112 ? -9.473 -6.521 -2.024 1.00 86.81 112 LYS A N 1
ATOM 921 C CA . LYS A 1 112 ? -9.609 -7.723 -1.201 1.00 86.81 112 LYS A CA 1
ATOM 922 C C . LYS A 1 112 ? -8.558 -7.687 -0.108 1.00 86.81 112 LYS A C 1
ATOM 924 O O . LYS A 1 112 ? -7.440 -7.244 -0.374 1.00 86.81 112 LYS A O 1
ATOM 929 N N . ASN A 1 113 ? -8.929 -8.172 1.073 1.00 86.06 113 ASN A N 1
ATOM 930 C CA . ASN A 1 113 ? -7.964 -8.395 2.135 1.00 86.06 113 ASN A CA 1
ATOM 931 C C . ASN A 1 113 ? -6.978 -9.467 1.690 1.00 86.06 113 ASN A C 1
ATOM 933 O O . ASN A 1 113 ? -7.372 -10.481 1.104 1.00 86.06 113 ASN A O 1
ATOM 937 N N . ARG A 1 114 ? -5.694 -9.199 1.908 1.00 90.88 114 ARG A N 1
ATOM 938 C CA . ARG A 1 114 ? -4.614 -10.066 1.443 1.00 90.88 114 ARG A CA 1
ATOM 939 C C . ARG A 1 114 ? -3.379 -9.956 2.319 1.00 90.88 114 ARG A C 1
ATOM 941 O O . ARG A 1 114 ? -3.100 -8.898 2.879 1.00 90.88 114 ARG A O 1
ATOM 948 N N . GLY A 1 115 ? -2.630 -11.053 2.390 1.00 89.56 115 GLY A N 1
ATOM 949 C CA . GLY A 1 115 ? -1.412 -11.164 3.187 1.00 89.56 115 GLY A CA 1
ATOM 950 C C . GLY A 1 115 ? -1.650 -10.865 4.667 1.00 89.56 115 GLY A C 1
ATOM 951 O O . GLY A 1 115 ? -2.595 -11.387 5.255 1.00 89.56 115 GLY A O 1
ATOM 952 N N . ARG A 1 116 ? -0.780 -10.052 5.274 1.00 91.94 116 ARG A N 1
ATOM 953 C CA . ARG A 1 116 ? -0.780 -9.813 6.722 1.00 91.94 116 ARG A CA 1
ATOM 954 C C . ARG A 1 116 ? -1.791 -8.742 7.093 1.00 91.94 116 ARG A C 1
ATOM 956 O O . ARG A 1 116 ? -1.793 -7.668 6.502 1.00 91.94 116 ARG A O 1
ATOM 963 N N . LEU A 1 117 ? -2.574 -9.009 8.128 1.00 92.81 117 LEU A N 1
ATOM 964 C CA . LEU A 1 117 ? -3.484 -8.041 8.730 1.00 92.81 117 LEU A CA 1
ATOM 965 C C . LEU A 1 117 ? -2.747 -6.823 9.318 1.00 92.81 117 LEU A C 1
ATOM 967 O O . LEU A 1 117 ? -1.576 -6.905 9.705 1.00 92.81 117 LEU A O 1
ATOM 971 N N . ALA A 1 118 ? -3.448 -5.694 9.402 1.00 94.00 118 ALA A N 1
ATOM 972 C CA . ALA A 1 118 ? -2.909 -4.452 9.942 1.00 94.00 118 ALA A CA 1
ATOM 973 C C . ALA A 1 118 ? -3.601 -4.083 11.256 1.00 94.00 118 ALA A C 1
ATOM 975 O O . ALA A 1 118 ? -4.824 -4.163 11.378 1.00 94.00 118 ALA A O 1
ATOM 976 N N . TYR A 1 119 ? -2.815 -3.621 12.224 1.00 92.12 119 TYR A N 1
ATOM 977 C CA . TYR A 1 119 ? -3.314 -3.125 13.501 1.00 92.12 119 TYR A CA 1
ATOM 978 C C . TYR A 1 119 ? -3.176 -1.607 13.578 1.00 92.12 119 TYR A C 1
ATOM 980 O O . TYR A 1 119 ? -2.218 -1.034 13.060 1.00 92.12 119 TYR A O 1
ATOM 988 N N . PHE A 1 120 ? -4.141 -0.964 14.228 1.00 89.25 120 PHE A N 1
ATOM 989 C CA . PHE A 1 120 ? -4.116 0.467 14.510 1.00 89.25 120 PHE A CA 1
ATOM 990 C C . PHE A 1 120 ? -3.134 0.803 15.639 1.00 89.25 120 PHE A C 1
ATOM 992 O O . PHE A 1 120 ? -2.508 1.858 15.628 1.00 89.25 120 PHE A O 1
ATOM 999 N N . ASP A 1 121 ? -3.010 -0.089 16.620 1.00 87.06 121 ASP A N 1
ATOM 1000 C CA . ASP A 1 121 ? -2.251 0.118 17.844 1.00 87.06 121 ASP A CA 1
ATOM 1001 C C . ASP A 1 121 ? -1.032 -0.806 17.948 1.00 87.06 121 ASP A C 1
ATOM 1003 O O . ASP A 1 121 ? -1.012 -1.927 17.437 1.00 87.06 121 ASP A O 1
ATOM 1007 N N . VAL A 1 122 ? -0.024 -0.347 18.695 1.00 80.56 122 VAL A N 1
ATOM 1008 C CA . VAL A 1 122 ? 1.205 -1.109 18.986 1.00 80.56 122 VAL A CA 1
ATOM 1009 C C . VAL A 1 122 ? 0.893 -2.413 19.729 1.00 80.56 122 VAL A C 1
ATOM 1011 O O . VAL A 1 122 ? 1.553 -3.425 19.504 1.00 80.56 122 VAL A O 1
ATOM 1014 N N . GLY A 1 123 ? -0.147 -2.400 20.569 1.00 82.19 123 GLY A N 1
ATOM 1015 C CA . GLY A 1 123 ? -0.624 -3.565 21.313 1.00 82.19 123 GLY A CA 1
ATOM 1016 C C . GLY A 1 123 ? -1.332 -4.615 20.456 1.00 82.19 123 GLY A C 1
ATOM 1017 O O . GLY A 1 123 ? -1.655 -5.678 20.978 1.00 82.19 123 GLY A O 1
ATOM 1018 N N . LYS A 1 124 ? -1.553 -4.349 19.159 1.00 87.81 124 LYS A N 1
ATOM 1019 C CA . LYS A 1 124 ? -2.234 -5.255 18.224 1.00 87.81 124 LYS A CA 1
ATOM 1020 C C . LYS A 1 124 ? -3.619 -5.688 1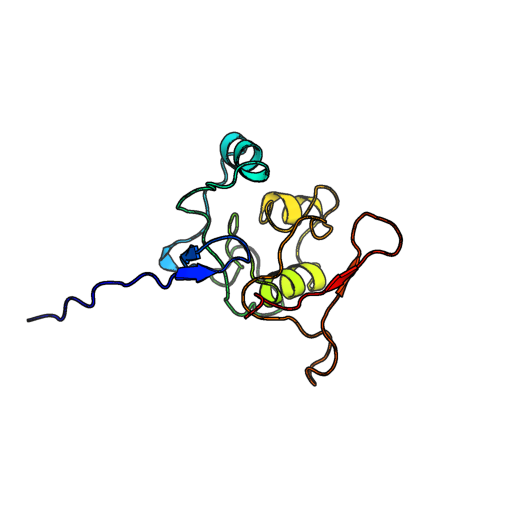8.713 1.00 87.81 124 LYS A C 1
ATOM 1022 O O . LYS A 1 124 ? -4.040 -6.824 18.517 1.00 87.81 124 LYS A O 1
ATOM 1027 N N . THR A 1 125 ? -4.331 -4.779 19.371 1.00 85.06 125 THR A N 1
ATOM 1028 C CA . THR A 1 125 ? -5.656 -5.049 19.944 1.00 85.06 125 THR A CA 1
ATOM 1029 C C . THR A 1 125 ? -6.789 -4.642 19.010 1.00 85.06 125 THR A C 1
ATOM 1031 O O . THR A 1 125 ? -7.892 -5.179 19.103 1.00 85.06 125 THR A O 1
ATOM 1034 N N . LYS A 1 126 ? -6.540 -3.697 18.096 1.00 90.06 126 LYS A N 1
ATOM 1035 C CA . LYS A 1 126 ? -7.544 -3.140 17.189 1.00 90.06 126 LYS A CA 1
ATOM 1036 C C . LYS A 1 126 ? -7.081 -3.251 15.749 1.00 90.06 126 LYS A C 1
ATOM 1038 O O . LYS A 1 126 ? -6.057 -2.689 15.367 1.00 90.06 126 LYS A O 1
ATOM 1043 N N . VAL A 1 127 ? -7.878 -3.931 14.930 1.00 93.62 127 VAL A N 1
ATOM 1044 C CA . VAL A 1 127 ? -7.670 -3.982 13.480 1.00 93.62 127 VAL A CA 1
ATOM 1045 C C . VAL A 1 127 ? -7.765 -2.570 12.906 1.00 93.62 127 VAL A C 1
ATOM 1047 O O . VAL A 1 127 ? -8.678 -1.806 13.236 1.00 93.62 127 VAL A O 1
ATOM 1050 N N . ALA A 1 128 ? -6.807 -2.223 12.054 1.00 94.31 128 ALA A N 1
ATOM 1051 C CA . ALA A 1 128 ? -6.784 -0.947 11.365 1.00 94.31 128 ALA A CA 1
ATOM 1052 C C . ALA A 1 128 ? -7.986 -0.806 10.424 1.00 94.31 128 ALA A C 1
ATOM 1054 O O . ALA A 1 128 ? -8.485 -1.789 9.865 1.00 94.31 128 ALA A O 1
ATOM 1055 N N . LYS A 1 129 ? -8.435 0.435 10.211 1.00 94.62 129 LYS A N 1
ATOM 1056 C CA . LYS A 1 129 ? -9.516 0.747 9.270 1.00 94.62 129 LYS A CA 1
ATOM 1057 C C . LYS A 1 129 ? -9.217 2.019 8.492 1.00 94.62 129 LYS A C 1
ATOM 1059 O O . LYS A 1 129 ? -8.617 2.945 9.028 1.00 94.62 129 LYS A O 1
ATOM 1064 N N . SER A 1 130 ? -9.687 2.087 7.250 1.00 91.75 130 SER A N 1
ATOM 1065 C CA . SER A 1 130 ? -9.644 3.307 6.433 1.00 91.75 130 SER A CA 1
ATOM 1066 C C . SER A 1 130 ? -11.003 3.584 5.792 1.00 91.75 130 SER A C 1
ATOM 1068 O O . SER A 1 130 ? -11.724 2.637 5.461 1.00 91.75 130 SER A O 1
ATOM 1070 N N . PRO A 1 131 ? -11.383 4.858 5.604 1.00 90.69 131 PRO A N 1
ATOM 1071 C CA . PRO A 1 131 ? -12.667 5.200 5.016 1.00 90.69 131 PRO A CA 1
ATOM 1072 C C . PRO A 1 131 ? -12.731 4.737 3.558 1.00 90.69 131 PRO A C 1
ATOM 1074 O O . PRO A 1 131 ? -11.787 4.903 2.785 1.00 90.69 131 PRO A O 1
ATOM 1077 N N . LEU A 1 132 ? -13.872 4.169 3.176 1.00 89.69 132 LEU A N 1
ATOM 1078 C CA . LEU A 1 132 ? -14.215 3.944 1.777 1.00 89.69 132 LEU A CA 1
ATOM 1079 C C . LEU A 1 132 ? -14.949 5.171 1.231 1.00 89.69 132 LEU A C 1
ATOM 1081 O O . LEU A 1 132 ? -15.573 5.925 1.974 1.00 89.69 132 LEU A O 1
ATOM 1085 N N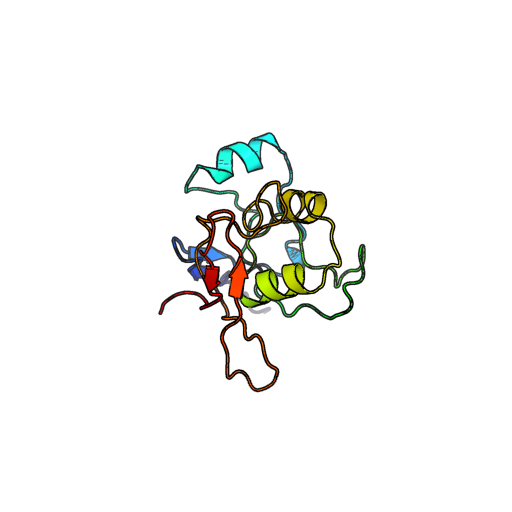 . ARG A 1 133 ? -14.940 5.341 -0.096 1.00 84.56 133 ARG A N 1
ATOM 1086 C CA . ARG A 1 133 ? -15.641 6.451 -0.772 1.00 84.56 133 ARG A CA 1
ATOM 1087 C C . ARG A 1 133 ? -17.127 6.553 -0.392 1.00 84.56 133 ARG A C 1
ATOM 1089 O O . ARG A 1 133 ? -17.685 7.646 -0.363 1.00 84.56 133 ARG A O 1
ATOM 1096 N N . ALA A 1 134 ? -17.786 5.421 -0.149 1.00 81.88 134 ALA A N 1
ATOM 1097 C CA . ALA A 1 134 ? -19.186 5.392 0.257 1.00 81.88 134 ALA A CA 1
ATOM 1098 C C . ALA A 1 134 ? -19.336 5.817 1.726 1.00 81.88 134 ALA A C 1
ATOM 1100 O O . ALA A 1 134 ? -18.698 5.247 2.611 1.00 81.88 134 ALA A O 1
ATOM 1101 N N . LYS A 1 135 ? -20.216 6.795 1.982 1.00 80.31 135 LYS A N 1
ATOM 1102 C CA . LYS A 1 135 ? -20.441 7.370 3.316 1.00 80.31 135 LYS A CA 1
ATOM 1103 C C . LYS A 1 135 ? -20.713 6.275 4.353 1.00 80.31 135 LYS A C 1
ATOM 1105 O O . LYS A 1 135 ? -21.584 5.434 4.155 1.00 80.31 135 LYS A O 1
ATOM 1110 N N . GLY A 1 136 ? -19.968 6.308 5.458 1.00 83.62 136 GLY A N 1
ATOM 1111 C CA . GLY A 1 136 ? -20.130 5.380 6.582 1.00 83.62 136 GLY A CA 1
ATOM 1112 C C . GLY A 1 136 ? -19.574 3.972 6.352 1.00 83.62 136 GLY A C 1
ATOM 1113 O O . GLY A 1 136 ? -19.736 3.123 7.224 1.00 83.62 136 GLY A O 1
ATOM 1114 N N . ARG A 1 137 ? -18.917 3.702 5.216 1.00 89.06 137 ARG A N 1
ATOM 1115 C CA . ARG A 1 137 ? -18.273 2.410 4.958 1.00 89.06 137 ARG A CA 1
ATOM 1116 C C . ARG A 1 137 ? -16.778 2.480 5.241 1.00 89.06 137 ARG A C 1
ATOM 1118 O O . ARG A 1 137 ? -16.108 3.446 4.885 1.00 89.06 137 ARG A O 1
ATOM 1125 N N . TRP A 1 138 ? -16.267 1.408 5.830 1.00 91.88 138 TRP A N 1
ATOM 1126 C CA . TRP A 1 138 ? -14.871 1.267 6.215 1.00 91.88 138 TRP A CA 1
ATOM 1127 C C . TRP A 1 138 ? -14.280 0.025 5.566 1.00 91.88 138 TRP A C 1
ATOM 1129 O O . TRP A 1 138 ? -14.964 -0.985 5.398 1.00 91.88 138 TRP A O 1
ATOM 1139 N N . TYR A 1 139 ? -13.017 0.130 5.183 1.00 92.81 139 TYR A N 1
ATOM 1140 C CA . TYR A 1 139 ? -12.183 -1.004 4.840 1.00 92.81 139 TYR A CA 1
ATOM 1141 C C . TYR A 1 139 ? -11.495 -1.484 6.114 1.00 92.81 139 TYR A C 1
ATOM 1143 O O . TYR A 1 139 ? -10.876 -0.667 6.793 1.00 92.81 139 TYR A O 1
ATOM 1151 N N . GLU A 1 140 ? -11.606 -2.770 6.436 1.00 94.50 140 GLU A N 1
ATOM 1152 C CA . GLU A 1 140 ? -10.935 -3.383 7.586 1.00 94.50 140 GLU A CA 1
ATOM 1153 C C . GLU A 1 140 ? -9.790 -4.258 7.088 1.00 94.50 140 GLU A C 1
ATOM 1155 O O . GLU A 1 140 ? -10.017 -5.163 6.288 1.00 94.50 140 GLU A O 1
ATOM 1160 N N . TYR A 1 141 ? -8.577 -3.981 7.560 1.00 93.69 141 TYR A N 1
ATOM 1161 C CA . TYR A 1 141 ? -7.340 -4.617 7.104 1.00 93.69 141 TYR A CA 1
ATOM 1162 C C . TYR A 1 141 ? -7.120 -5.973 7.791 1.00 93.69 141 TYR A C 1
ATOM 1164 O O . TYR A 1 141 ? -6.285 -6.102 8.689 1.00 93.69 141 TYR A O 1
ATOM 1172 N N . LEU A 1 142 ? -7.912 -6.972 7.402 1.00 91.94 142 LEU A N 1
ATOM 1173 C CA . LEU A 1 142 ? -8.003 -8.274 8.079 1.00 91.94 142 LEU A CA 1
ATOM 1174 C C . LEU A 1 142 ? -6.992 -9.321 7.586 1.00 91.94 142 LEU A C 1
ATOM 1176 O O . LEU A 1 142 ? -6.905 -10.388 8.183 1.00 91.94 142 LEU A O 1
ATOM 1180 N N . GLY A 1 143 ? -6.222 -9.036 6.535 1.00 87.19 143 GLY A N 1
ATOM 1181 C CA . GLY A 1 143 ? -5.344 -10.020 5.900 1.00 87.19 143 GLY A CA 1
ATOM 1182 C C . GLY A 1 143 ? -6.106 -11.046 5.053 1.00 87.19 143 GLY A C 1
ATOM 1183 O O . GLY A 1 143 ? -7.337 -11.037 4.978 1.00 87.19 143 GLY A O 1
ATOM 1184 N N . ALA A 1 144 ? -5.375 -11.912 4.346 1.00 79.81 144 ALA A N 1
ATOM 1185 C CA . ALA A 1 144 ? -6.017 -12.955 3.544 1.00 79.81 144 ALA A CA 1
ATOM 1186 C C . ALA A 1 144 ? -6.859 -13.871 4.457 1.00 79.81 144 ALA A C 1
ATOM 1188 O O . ALA A 1 144 ? -6.346 -14.286 5.495 1.00 79.81 144 ALA A O 1
ATOM 1189 N N . PRO A 1 145 ? -8.120 -14.187 4.098 1.00 64.44 145 PRO A N 1
ATOM 1190 C CA . PRO A 1 145 ? -8.885 -15.194 4.825 1.00 64.44 145 PRO A CA 1
ATOM 1191 C C . PRO A 1 145 ? -8.174 -16.548 4.714 1.00 64.44 145 PRO A C 1
ATOM 1193 O O . PRO A 1 145 ? -7.707 -16.894 3.624 1.00 64.44 145 PRO A O 1
ATOM 1196 N N . GLU A 1 146 ? -8.074 -17.258 5.840 1.00 51.56 146 GLU A N 1
ATOM 1197 C CA . GLU A 1 146 ? -7.597 -18.649 5.902 1.00 51.56 146 GLU A CA 1
ATOM 1198 C C . GLU A 1 146 ? -8.499 -19.597 5.099 1.00 51.56 146 GLU A C 1
ATOM 1200 O O . GLU A 1 146 ? -9.739 -19.397 5.103 1.00 51.56 146 GLU A O 1
#